Protein AF-A0A0R0IH12-F1 (afdb_monomer_lite)

Structure (mmCIF, N/CA/C/O backbone):
data_AF-A0A0R0IH12-F1
#
_entry.id   AF-A0A0R0IH12-F1
#
loop_
_atom_site.group_PDB
_atom_site.id
_atom_site.type_symbol
_atom_site.label_atom_id
_atom_site.label_alt_id
_atom_site.label_comp_id
_atom_site.label_asym_id
_atom_site.label_entity_id
_atom_site.label_seq_id
_atom_site.pdbx_PDB_ins_code
_atom_site.Cartn_x
_atom_site.Cartn_y
_atom_site.Cartn_z
_atom_site.occupancy
_atom_site.B_iso_or_equiv
_atom_site.auth_seq_id
_atom_site.auth_comp_id
_atom_site.auth_asym_id
_atom_site.auth_atom_id
_atom_site.pdbx_PDB_model_num
ATOM 1 N N . MET A 1 1 ? 15.945 1.981 -1.300 1.00 51.12 1 MET A N 1
ATOM 2 C CA . MET A 1 1 ? 15.214 1.548 -0.085 1.00 51.12 1 MET A CA 1
ATOM 3 C C . MET A 1 1 ? 13.902 2.320 0.001 1.00 51.12 1 MET A C 1
ATOM 5 O O . MET A 1 1 ? 13.846 3.350 0.651 1.00 51.12 1 MET A O 1
ATOM 9 N N . ALA A 1 2 ? 12.853 1.870 -0.690 1.00 59.78 2 ALA A N 1
ATOM 10 C CA . ALA A 1 2 ? 11.559 2.560 -0.691 1.00 59.78 2 ALA A CA 1
ATOM 11 C C . ALA A 1 2 ? 10.621 2.084 0.433 1.00 59.78 2 ALA A C 1
ATOM 13 O O . ALA A 1 2 ? 9.454 2.446 0.424 1.00 59.78 2 ALA A O 1
ATOM 14 N N . GLN A 1 3 ? 11.083 1.282 1.404 1.00 63.94 3 GLN A N 1
ATOM 15 C CA . GLN A 1 3 ? 10.200 0.783 2.469 1.00 63.94 3 GLN A CA 1
ATOM 16 C C . GLN A 1 3 ? 9.593 1.934 3.295 1.00 63.94 3 GLN A C 1
ATOM 18 O O . GLN A 1 3 ? 8.444 1.840 3.721 1.00 63.94 3 GLN A O 1
ATOM 23 N N . SER A 1 4 ? 10.309 3.060 3.425 1.00 75.88 4 SER A N 1
ATOM 24 C CA . SER A 1 4 ? 9.816 4.260 4.111 1.00 75.88 4 SER A CA 1
ATOM 25 C C . SER A 1 4 ? 8.550 4.854 3.489 1.00 75.88 4 SER A C 1
ATOM 27 O O . SER A 1 4 ? 7.783 5.488 4.208 1.00 75.88 4 SER A O 1
ATOM 29 N N . ARG A 1 5 ? 8.271 4.607 2.196 1.00 74.12 5 ARG A N 1
ATOM 30 C CA . ARG A 1 5 ? 7.041 5.091 1.538 1.00 74.12 5 ARG A CA 1
ATOM 31 C C . ARG A 1 5 ? 5.775 4.507 2.154 1.00 74.12 5 ARG A C 1
ATOM 33 O O . ARG A 1 5 ? 4.710 5.085 2.011 1.00 74.12 5 ARG A O 1
ATOM 40 N N . TYR A 1 6 ? 5.894 3.352 2.807 1.00 83.81 6 TYR A N 1
ATOM 41 C CA . TYR A 1 6 ? 4.775 2.685 3.456 1.00 83.81 6 TYR A CA 1
ATOM 42 C C . TYR A 1 6 ? 4.645 3.074 4.928 1.00 83.81 6 TYR A C 1
ATOM 44 O O . TYR A 1 6 ? 3.570 2.900 5.487 1.00 83.81 6 TYR A O 1
ATOM 52 N N . LEU A 1 7 ? 5.675 3.655 5.559 1.00 86.06 7 LEU A N 1
ATOM 53 C CA . LEU A 1 7 ? 5.605 4.028 6.977 1.00 86.06 7 LEU A CA 1
ATOM 54 C C . LEU A 1 7 ? 4.504 5.062 7.241 1.00 86.06 7 LEU A C 1
ATOM 56 O O . LEU A 1 7 ? 3.746 4.919 8.201 1.00 86.06 7 LEU A O 1
ATOM 60 N N . PHE A 1 8 ? 4.380 6.067 6.370 1.00 86.19 8 PHE A N 1
ATOM 61 C CA . PHE A 1 8 ? 3.342 7.087 6.499 1.00 86.19 8 PHE A CA 1
ATOM 62 C C . PHE A 1 8 ? 1.930 6.513 6.254 1.00 86.19 8 PHE A C 1
ATOM 64 O O . PHE A 1 8 ? 1.122 6.580 7.179 1.00 86.19 8 PHE A O 1
ATOM 71 N N . PRO A 1 9 ? 1.638 5.836 5.121 1.00 88.81 9 PRO A N 1
ATOM 72 C CA . PRO A 1 9 ? 0.348 5.175 4.911 1.00 88.81 9 PRO A CA 1
ATOM 73 C C . PRO A 1 9 ? -0.051 4.186 6.014 1.00 88.81 9 PRO A C 1
ATOM 75 O O . PRO A 1 9 ? -1.213 4.154 6.405 1.00 88.81 9 PRO A O 1
ATOM 78 N N . ILE A 1 10 ? 0.891 3.396 6.548 1.00 87.12 10 ILE A N 1
ATOM 79 C CA . ILE A 1 10 ? 0.613 2.436 7.632 1.00 87.12 10 ILE A CA 1
ATOM 80 C C . ILE A 1 10 ? 0.204 3.170 8.912 1.00 87.12 10 ILE A C 1
ATOM 82 O O . ILE A 1 10 ? -0.748 2.765 9.578 1.00 87.12 10 ILE A O 1
ATOM 86 N N . SER A 1 11 ? 0.892 4.264 9.240 1.00 90.88 11 SER A N 1
ATOM 87 C CA . SER A 1 11 ? 0.549 5.096 10.396 1.00 90.88 11 SER A CA 1
ATOM 88 C C . SER A 1 11 ? -0.839 5.719 10.223 1.00 90.88 11 SER A C 1
ATOM 90 O O . SER A 1 11 ? -1.662 5.668 11.134 1.00 90.88 11 SER A O 1
ATOM 92 N N . CYS A 1 12 ? -1.137 6.240 9.031 1.00 92.69 12 CYS A N 1
ATOM 93 C CA . CYS A 1 12 ? -2.458 6.760 8.683 1.00 92.69 12 CYS A CA 1
ATOM 94 C C . CYS A 1 12 ? -3.546 5.685 8.813 1.00 92.69 12 CYS A C 1
ATOM 96 O O . CYS A 1 12 ? -4.584 5.946 9.416 1.00 92.69 12 CYS A O 1
ATOM 98 N N . PHE A 1 13 ? -3.287 4.460 8.344 1.00 89.62 13 PHE A N 1
ATOM 99 C CA . PHE A 1 13 ? -4.210 3.333 8.481 1.00 89.62 13 PHE A CA 1
ATOM 100 C C . PHE A 1 13 ? -4.501 2.996 9.951 1.00 89.62 13 PHE A C 1
ATOM 102 O O . PHE A 1 13 ? -5.659 2.831 10.325 1.00 89.62 13 PHE A O 1
ATOM 109 N N . GLN A 1 14 ? -3.474 2.965 10.807 1.00 92.12 14 GLN A N 1
ATOM 110 C CA . GLN A 1 14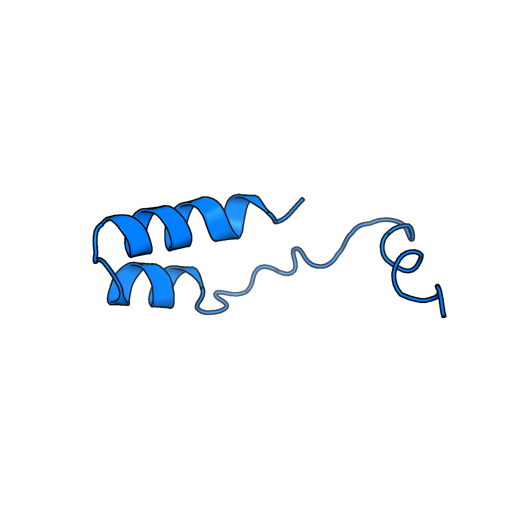 ? -3.645 2.750 12.250 1.00 92.12 14 GLN A CA 1
ATOM 111 C C . GLN A 1 14 ? -4.442 3.871 12.930 1.00 92.12 14 GLN A C 1
ATOM 113 O O . GLN A 1 14 ? -5.165 3.615 13.889 1.00 92.12 14 GLN A O 1
ATOM 118 N N . MET A 1 15 ? -4.342 5.101 12.425 1.00 92.94 15 MET A N 1
ATOM 119 C CA . MET A 1 15 ? -5.105 6.252 12.913 1.00 92.94 15 MET A CA 1
ATOM 120 C C . MET A 1 15 ? -6.518 6.358 12.311 1.00 92.94 15 MET A C 1
ATOM 122 O O . MET A 1 15 ? -7.243 7.295 12.632 1.00 92.94 15 MET A O 1
ATOM 126 N N . GLY A 1 16 ? -6.927 5.431 11.437 1.00 93.00 16 GLY A N 1
ATOM 127 C CA . GLY A 1 16 ? -8.222 5.487 10.745 1.00 93.00 16 GLY A CA 1
ATOM 128 C C . GLY A 1 16 ? -8.296 6.538 9.629 1.00 93.00 16 GLY A C 1
ATOM 129 O O . GLY A 1 16 ? -9.375 6.814 9.109 1.00 93.00 16 GLY A O 1
ATOM 130 N N . LEU A 1 17 ? -7.160 7.113 9.228 1.00 92.31 17 LEU A N 1
ATOM 131 C CA . LEU A 1 17 ? -7.045 8.107 8.162 1.00 92.31 17 LEU A CA 1
ATOM 132 C C . LEU A 1 17 ? -6.880 7.414 6.802 1.00 92.31 17 LEU A C 1
ATOM 134 O O . LEU A 1 17 ? -5.820 7.468 6.178 1.00 92.31 17 LEU A O 1
ATOM 138 N N . LEU A 1 18 ? -7.935 6.726 6.359 1.00 90.00 18 LEU A N 1
ATOM 139 C CA . LEU A 1 18 ? -7.918 5.936 5.122 1.00 90.00 18 LEU A CA 1
ATOM 140 C C . LEU A 1 18 ? -7.658 6.805 3.883 1.00 90.00 18 LEU A C 1
ATOM 142 O O . LEU A 1 18 ? -6.792 6.464 3.083 1.00 90.00 18 LEU A O 1
ATOM 146 N N . SER A 1 19 ? -8.315 7.964 3.779 1.00 91.56 19 SER A N 1
ATOM 147 C CA . SER A 1 19 ? -8.130 8.896 2.658 1.00 91.56 19 SER A CA 1
ATOM 148 C C . SER A 1 19 ? -6.686 9.399 2.539 1.00 91.56 19 SER A C 1
ATOM 150 O O . SER A 1 19 ? -6.143 9.470 1.438 1.00 91.56 19 SER A O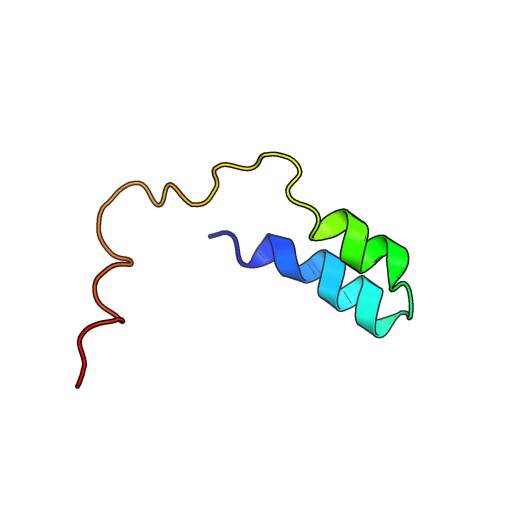 1
ATOM 152 N N . GLU A 1 20 ? -6.037 9.708 3.666 1.00 89.50 20 GLU A N 1
ATOM 153 C CA . GLU A 1 20 ? -4.634 10.140 3.700 1.00 89.50 20 GLU A CA 1
ATOM 154 C C . GLU A 1 20 ? -3.681 9.003 3.318 1.00 89.50 20 GLU A C 1
ATOM 156 O O . GLU A 1 20 ? -2.711 9.216 2.588 1.00 89.50 20 GLU A O 1
ATOM 161 N N . ALA A 1 21 ? -3.962 7.785 3.796 1.00 89.81 21 ALA A N 1
ATOM 162 C CA . ALA A 1 21 ? -3.181 6.603 3.458 1.00 89.81 21 ALA A CA 1
ATOM 163 C C . ALA A 1 21 ? -3.247 6.313 1.952 1.00 89.81 21 ALA A C 1
ATOM 165 O O . ALA A 1 21 ? -2.215 6.066 1.328 1.00 89.81 21 ALA A O 1
ATOM 166 N N . GLU A 1 22 ? -4.440 6.394 1.359 1.00 88.50 22 GLU A N 1
ATOM 167 C CA . GLU A 1 22 ? -4.638 6.228 -0.081 1.00 88.50 22 GLU A CA 1
ATOM 168 C C . GLU A 1 22 ? -3.946 7.330 -0.885 1.00 88.50 22 GLU A C 1
ATOM 170 O O . GLU A 1 22 ? -3.243 7.028 -1.849 1.00 88.50 22 GLU A O 1
ATOM 175 N N . ALA A 1 23 ? -4.064 8.594 -0.473 1.00 87.06 23 ALA A N 1
ATOM 176 C CA . ALA A 1 23 ? -3.388 9.707 -1.136 1.00 87.06 23 ALA A CA 1
ATOM 177 C C . ALA A 1 23 ? -1.858 9.560 -1.113 1.00 87.06 23 ALA A C 1
ATOM 179 O O . ALA A 1 23 ? -1.197 9.849 -2.107 1.00 87.06 23 ALA A O 1
ATOM 180 N N . ALA A 1 24 ? -1.291 9.069 -0.011 1.00 84.81 24 ALA A N 1
ATOM 181 C CA . ALA A 1 24 ? 0.146 8.836 0.103 1.00 84.81 24 ALA A CA 1
ATOM 182 C C . ALA A 1 24 ? 0.642 7.613 -0.685 1.00 84.81 24 ALA A C 1
ATOM 184 O O . ALA A 1 24 ? 1.818 7.542 -1.048 1.00 84.81 24 ALA A O 1
ATOM 185 N N . LEU A 1 25 ? -0.237 6.643 -0.947 1.00 81.31 25 LEU A N 1
ATOM 186 C CA . 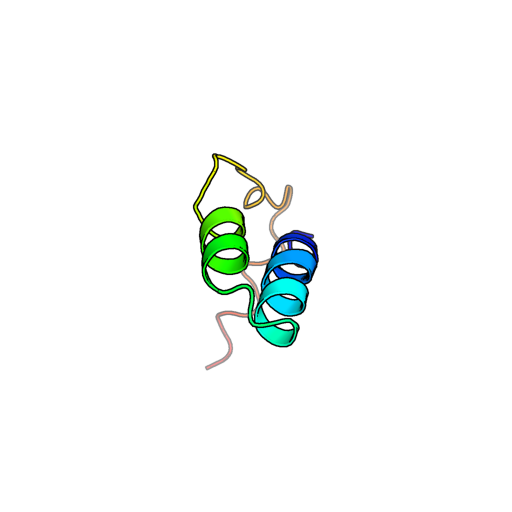LEU A 1 25 ? 0.045 5.516 -1.838 1.00 81.31 25 LEU A CA 1
ATOM 187 C C . LEU A 1 25 ? -0.174 5.863 -3.308 1.00 81.31 25 LEU A C 1
ATOM 189 O O . LEU A 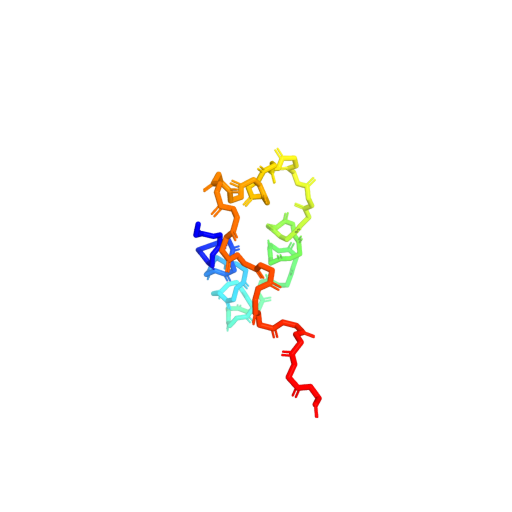1 25 ? 0.435 5.220 -4.170 1.00 81.31 25 LEU A O 1
ATOM 193 N N . CYS A 1 26 ? -1.022 6.856 -3.586 1.00 80.75 26 CYS A N 1
ATOM 194 C CA . CYS A 1 26 ? -1.277 7.341 -4.927 1.00 80.75 26 CYS A CA 1
ATOM 195 C C . CYS A 1 26 ? 0.069 7.695 -5.576 1.00 80.75 26 CYS A C 1
ATOM 197 O O . CYS A 1 26 ? 0.882 8.395 -4.966 1.00 80.75 26 CYS A O 1
ATOM 199 N N . PRO A 1 27 ? 0.363 7.165 -6.772 1.00 67.31 27 PRO A N 1
ATOM 200 C CA . PRO A 1 27 ? 1.669 7.287 -7.397 1.00 67.31 27 PRO A CA 1
ATOM 201 C C . PRO A 1 27 ? 1.908 8.725 -7.875 1.00 67.31 27 PRO A C 1
ATOM 203 O O . PRO A 1 27 ? 1.836 9.021 -9.064 1.00 67.31 27 PRO A O 1
ATOM 206 N N . ALA A 1 28 ? 2.251 9.628 -6.960 1.00 61.03 28 ALA A N 1
ATOM 207 C CA . ALA A 1 28 ? 2.904 10.884 -7.285 1.00 61.03 28 ALA A CA 1
ATOM 208 C C . ALA A 1 28 ? 4.356 10.566 -7.666 1.00 61.03 28 ALA A C 1
ATOM 210 O O . ALA A 1 28 ? 5.266 10.712 -6.866 1.00 61.03 28 ALA A O 1
ATOM 211 N N . ASN A 1 29 ? 4.530 10.014 -8.868 1.00 54.03 29 ASN A N 1
ATOM 212 C CA . ASN A 1 29 ? 5.747 10.074 -9.672 1.00 54.03 29 ASN A CA 1
ATOM 213 C C . ASN A 1 29 ? 7.080 10.006 -8.894 1.00 54.03 29 ASN A C 1
ATOM 215 O O . ASN A 1 29 ? 7.908 10.899 -9.021 1.00 54.03 29 ASN A O 1
ATOM 219 N N . GLU A 1 30 ? 7.318 8.938 -8.133 1.00 53.41 30 GLU A N 1
ATOM 220 C CA . GLU A 1 30 ? 8.658 8.656 -7.615 1.00 53.41 30 GLU A CA 1
ATOM 221 C C . GLU A 1 30 ? 9.208 7.415 -8.328 1.00 53.41 30 GLU A C 1
ATOM 223 O O . GLU A 1 30 ? 8.803 6.292 -8.000 1.00 53.41 30 GLU A O 1
ATOM 228 N N . PRO A 1 31 ? 10.138 7.576 -9.293 1.00 57.62 31 PRO A N 1
ATOM 229 C CA . PRO A 1 31 ? 10.863 6.481 -9.934 1.00 57.62 31 PRO A CA 1
ATOM 230 C C . PRO A 1 31 ? 11.911 5.888 -8.974 1.00 57.62 31 PRO A C 1
ATOM 232 O O . PRO A 1 31 ? 13.058 5.647 -9.326 1.00 57.62 31 PRO A O 1
ATOM 235 N N . SER A 1 32 ? 11.518 5.605 -7.732 1.00 53.34 32 SER A N 1
ATOM 236 C CA . SER A 1 32 ? 12.360 4.961 -6.717 1.00 53.34 32 SER A CA 1
ATOM 237 C C . SER A 1 32 ? 12.413 3.431 -6.867 1.00 53.34 32 SER A C 1
ATOM 239 O O . SER A 1 32 ? 12.871 2.726 -5.965 1.00 53.34 32 SER A O 1
ATOM 241 N N . LEU A 1 33 ? 11.970 2.920 -8.024 1.00 52.66 33 LEU A N 1
ATOM 242 C CA . LEU A 1 33 ? 12.242 1.559 -8.493 1.00 52.66 33 LEU A CA 1
ATOM 243 C C . LEU A 1 33 ? 13.575 1.427 -9.235 1.00 52.66 33 LEU A C 1
ATOM 245 O O . LEU A 1 33 ? 13.988 0.298 -9.489 1.00 52.66 33 LEU A O 1
ATOM 249 N N . GLU A 1 34 ? 14.297 2.517 -9.506 1.00 44.09 34 GLU A N 1
ATOM 250 C CA . GLU A 1 34 ? 15.706 2.384 -9.861 1.00 44.09 34 GLU A CA 1
ATOM 251 C C . GLU A 1 34 ? 16.479 2.062 -8.573 1.00 44.09 34 GLU A C 1
ATOM 253 O O . GLU A 1 34 ? 16.992 2.931 -7.873 1.00 44.09 34 GLU A O 1
ATOM 258 N N . VAL A 1 35 ? 16.517 0.783 -8.208 1.00 54.03 35 VAL A N 1
ATOM 259 C CA . VAL A 1 35 ? 17.711 0.236 -7.573 1.00 54.03 35 VAL A CA 1
ATOM 260 C C . VAL A 1 35 ? 18.836 0.411 -8.597 1.00 54.03 35 VAL A C 1
ATOM 262 O O . VAL A 1 35 ? 18.848 -0.310 -9.595 1.00 54.03 35 VAL A O 1
ATOM 265 N N . PRO A 1 36 ? 19.787 1.345 -8.412 1.00 48.50 36 PRO A N 1
ATOM 266 C CA . PRO A 1 36 ? 20.979 1.309 -9.235 1.00 48.50 36 PRO A CA 1
ATOM 267 C C . PRO A 1 36 ? 21.723 0.035 -8.819 1.00 48.50 36 PRO A C 1
ATOM 269 O O . PRO A 1 36 ? 21.998 -0.154 -7.635 1.00 48.50 36 PRO A O 1
ATOM 272 N N . ASN A 1 37 ? 22.031 -0.834 -9.781 1.00 51.47 37 ASN A N 1
ATOM 273 C CA . ASN A 1 37 ? 22.726 -2.121 -9.621 1.00 51.47 37 ASN A CA 1
ATOM 274 C C . ASN A 1 37 ? 21.901 -3.307 -9.085 1.00 51.47 37 ASN A C 1
ATOM 276 O O . ASN A 1 37 ? 22.020 -3.707 -7.931 1.00 51.47 37 ASN A O 1
ATOM 280 N N . GLY A 1 38 ? 21.161 -3.969 -9.980 1.00 53.00 38 GLY A N 1
ATOM 281 C CA . GLY A 1 38 ? 21.358 -5.402 -10.279 1.00 53.00 38 GLY A CA 1
ATOM 282 C C . GLY A 1 38 ? 21.186 -6.480 -9.192 1.00 53.00 38 GLY A C 1
ATOM 283 O O . GLY A 1 38 ? 21.419 -7.643 -9.502 1.00 53.00 38 GLY A O 1
ATOM 284 N N . ALA A 1 39 ? 20.775 -6.171 -7.958 1.00 54.38 39 ALA A N 1
ATOM 2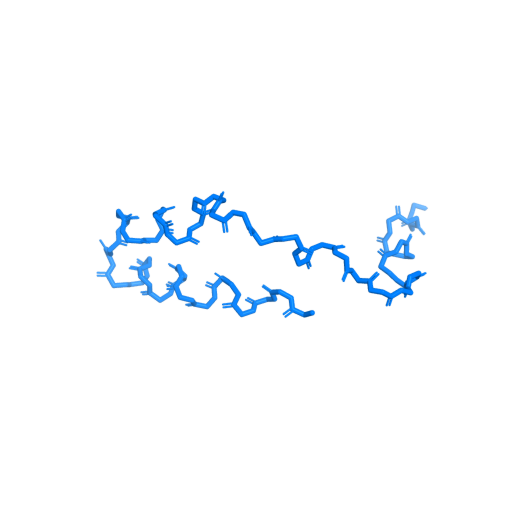85 C CA . ALA A 1 39 ? 20.694 -7.170 -6.880 1.00 54.38 39 ALA A CA 1
ATOM 286 C C . ALA A 1 39 ? 19.267 -7.557 -6.442 1.00 54.38 39 ALA A C 1
ATOM 288 O O . ALA A 1 39 ? 19.098 -8.545 -5.735 1.00 54.38 39 ALA A O 1
ATOM 289 N N . ALA A 1 40 ? 18.216 -6.850 -6.875 1.00 55.38 40 ALA A N 1
ATOM 290 C CA . ALA A 1 40 ? 16.837 -7.202 -6.496 1.00 55.38 40 ALA A CA 1
ATOM 291 C C . ALA A 1 40 ? 16.201 -8.304 -7.373 1.00 55.38 40 ALA A C 1
ATOM 293 O O . ALA A 1 40 ? 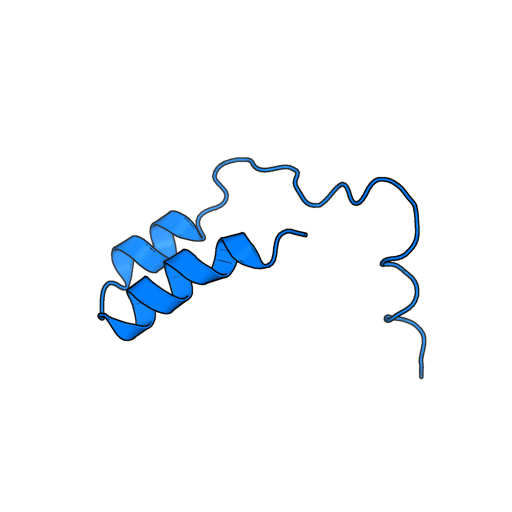15.130 -8.805 -7.044 1.00 55.38 40 ALA A O 1
ATOM 294 N N . GLY A 1 41 ? 16.863 -8.717 -8.462 1.00 52.25 41 GLY A N 1
ATOM 295 C CA . GLY A 1 41 ? 16.398 -9.792 -9.349 1.00 52.25 41 GLY A CA 1
ATOM 296 C C . GLY A 1 41 ? 16.666 -11.215 -8.844 1.00 52.25 41 GLY A C 1
ATOM 297 O O . GLY A 1 41 ? 16.263 -12.163 -9.508 1.00 52.25 41 GLY A O 1
ATOM 298 N N . HIS A 1 42 ? 17.333 -11.395 -7.696 1.00 55.97 42 HIS A N 1
ATOM 299 C CA . HIS A 1 42 ? 17.769 -12.725 -7.243 1.00 55.97 42 HIS A CA 1
ATOM 300 C C . HIS A 1 42 ? 16.861 -13.406 -6.207 1.00 55.97 42 HIS A C 1
ATOM 302 O O . HIS A 1 42 ? 17.145 -14.532 -5.817 1.00 55.97 42 HIS A O 1
ATOM 308 N N . TYR A 1 43 ? 15.761 -12.780 -5.778 1.00 58.25 43 TYR A N 1
ATOM 309 C CA . TYR A 1 43 ? 14.791 -13.424 -4.873 1.00 58.25 43 TYR A CA 1
ATOM 310 C C . TYR A 1 43 ? 13.514 -13.913 -5.575 1.00 58.25 43 TYR A C 1
ATOM 312 O O . TYR A 1 43 ? 12.564 -14.294 -4.899 1.00 58.25 43 TYR A O 1
ATOM 320 N N . LEU A 1 44 ? 13.475 -13.927 -6.914 1.00 61.22 44 LEU A N 1
ATOM 321 C CA . LEU A 1 44 ? 12.335 -14.467 -7.673 1.00 61.22 44 LEU A CA 1
ATOM 322 C C . LEU A 1 44 ? 12.600 -15.811 -8.367 1.00 61.22 44 LEU A C 1
ATOM 324 O O . LEU A 1 44 ? 11.666 -16.378 -8.924 1.00 61.22 44 LEU A O 1
ATOM 328 N N . THR A 1 45 ? 13.805 -16.379 -8.266 1.00 57.16 45 THR A N 1
ATOM 329 C CA . THR A 1 45 ? 14.078 -17.738 -8.764 1.00 57.16 45 THR A CA 1
ATOM 330 C C . THR A 1 45 ? 14.549 -18.620 -7.618 1.00 57.16 45 THR A C 1
ATOM 332 O O . THR A 1 45 ? 15.739 -18.745 -7.350 1.00 57.16 45 THR A O 1
ATOM 335 N N . GLY A 1 46 ? 13.583 -19.204 -6.922 1.00 57.44 46 GLY A N 1
ATOM 336 C CA . GLY A 1 46 ? 13.786 -20.247 -5.921 1.00 57.44 46 GLY A CA 1
ATOM 337 C C . GLY A 1 46 ? 12.572 -21.168 -5.870 1.00 57.44 46 GLY A C 1
ATOM 338 O O . GLY A 1 46 ? 12.032 -21.412 -4.795 1.00 57.44 46 GLY A O 1
ATOM 339 N N . CYS A 1 47 ? 12.087 -21.576 -7.045 1.00 57.34 47 CYS A N 1
ATOM 340 C CA . CYS A 1 47 ? 11.418 -22.866 -7.200 1.00 57.34 47 CYS A CA 1
ATOM 341 C C . CYS A 1 47 ? 12.500 -23.942 -7.321 1.00 57.34 47 CYS A C 1
ATOM 343 O O . CYS A 1 47 ? 12.241 -25.074 -6.866 1.00 57.34 47 CYS A O 1
#

Foldseek 3Di:
DCPVLQVQLVVCVVVVNNVRSVVSVPPPDDVPVPPPDDDPVPPPPDD

Sequence (47 aa):
MAQSRYLFPISCFQMGLLSEAEAALCPANEPSLEVPNGAAGHYLTGC

pLDDT: mean 71.14, std 16.63, range [44.09, 93.0]

Organism: Glycine max (NCBI:txid3847)

Secondary structure (DSSP, 8-state):
--THHHHHHHHHHHTT-HHHHHHHHS--S--TT--SSS-GGGSS---

Radius of gyration: 14.28 Å; chains: 1; bounding box: 31×34×23 Å